Protein AF-A0A8S4S088-F1 (afdb_monomer)

Secondary structure (DSSP, 8-state):
------PPPPSSPPPPHHHHHHHHHHHHTTSS-HHHHHHHTT--HHHHHHHHHHHHHHTTTTSPP-----TTGGG----TTTGGG-

InterPro domains:
  IPR007889 DNA binding HTH domain, Psq-type [PF05225] (16-54)
  IPR009057 Homedomain-like superfamily [SSF46689] (11-59)

Radius of gyration: 22.24 Å; Cα contacts (8 Å, |Δi|>4): 36; chains: 1; bounding box: 48×58×44 Å

Mean predicted aligned error: 13.3 Å

Structure (mmCIF, N/CA/C/O backbone):
data_AF-A0A8S4S088-F1
#
_entry.id   AF-A0A8S4S088-F1
#
loop_
_atom_site.group_PDB
_atom_site.id
_atom_site.type_symbol
_atom_site.label_atom_id
_atom_site.label_alt_id
_atom_site.label_comp_id
_atom_site.label_asym_id
_atom_site.label_entity_id
_atom_site.label_seq_id
_atom_site.pdbx_PDB_ins_code
_atom_site.Cartn_x
_atom_site.Cartn_y
_atom_site.Cartn_z
_atom_site.occupancy
_atom_site.B_iso_or_equiv
_atom_site.auth_seq_id
_atom_site.auth_comp_id
_atom_site.auth_asym_id
_atom_site.auth_atom_id
_atom_site.pdbx_PDB_model_num
ATOM 1 N N . MET A 1 1 ? -1.392 44.734 3.738 1.00 75.12 1 MET A N 1
ATOM 2 C CA . MET A 1 1 ? -1.666 43.715 4.780 1.00 75.12 1 MET A CA 1
ATOM 3 C C . MET A 1 1 ? -1.263 42.342 4.240 1.00 75.12 1 MET A C 1
ATOM 5 O O . MET A 1 1 ? -1.853 41.895 3.265 1.00 75.12 1 MET A O 1
ATOM 9 N N . VAL A 1 2 ? -0.215 41.709 4.782 1.00 76.81 2 VAL A N 1
ATOM 10 C CA . VAL A 1 2 ? 0.314 40.426 4.267 1.00 76.81 2 VAL A CA 1
ATOM 11 C C . VAL A 1 2 ? -0.555 39.269 4.769 1.00 76.81 2 VAL A C 1
ATOM 13 O O . VAL A 1 2 ? -0.733 39.102 5.976 1.00 76.81 2 VAL A O 1
ATOM 16 N N . ARG A 1 3 ? -1.115 38.462 3.859 1.00 80.88 3 ARG A N 1
ATOM 17 C CA . ARG A 1 3 ? -1.899 37.271 4.225 1.00 80.88 3 ARG A CA 1
ATOM 18 C C . ARG A 1 3 ? -0.966 36.196 4.797 1.00 80.88 3 ARG A C 1
ATOM 20 O O . ARG A 1 3 ? -0.139 35.651 4.072 1.00 80.88 3 ARG A O 1
ATOM 27 N N . LYS A 1 4 ? -1.116 35.854 6.082 1.00 82.12 4 LYS A N 1
ATOM 28 C CA . LYS A 1 4 ? -0.444 34.689 6.687 1.00 82.12 4 LYS A CA 1
ATOM 29 C C . LYS A 1 4 ? -1.091 33.401 6.174 1.00 82.12 4 LYS A C 1
ATOM 31 O O . LYS A 1 4 ? -2.232 33.096 6.518 1.00 82.12 4 LYS A O 1
ATOM 36 N N . TYR A 1 5 ? -0.361 32.638 5.366 1.00 84.31 5 TYR A N 1
ATOM 37 C CA . TYR A 1 5 ? -0.803 31.321 4.915 1.00 84.31 5 TYR A CA 1
ATOM 38 C C . TYR A 1 5 ? -0.656 30.286 6.038 1.00 84.31 5 TYR A C 1
ATOM 40 O O . TYR A 1 5 ? 0.441 30.073 6.554 1.00 84.31 5 TYR A O 1
ATOM 48 N N . LYS A 1 6 ? -1.754 29.612 6.402 1.00 79.75 6 LYS A N 1
ATOM 49 C CA . LYS A 1 6 ? -1.714 28.422 7.261 1.00 79.75 6 LYS A CA 1
ATOM 50 C C . LYS A 1 6 ? -1.590 27.187 6.374 1.00 79.75 6 LYS A C 1
ATOM 52 O O . LYS A 1 6 ? -2.535 26.841 5.665 1.00 79.75 6 LYS A O 1
ATOM 57 N N . LYS A 1 7 ? -0.436 26.517 6.426 1.00 74.50 7 LYS A N 1
ATOM 58 C CA . LYS A 1 7 ? -0.252 25.212 5.783 1.00 74.50 7 LYS A CA 1
ATOM 59 C C . LYS A 1 7 ? -1.266 24.240 6.390 1.00 74.50 7 LYS A C 1
ATOM 61 O O . LYS A 1 7 ? -1.238 23.993 7.592 1.00 74.50 7 LYS A O 1
ATOM 66 N N . LYS A 1 8 ? -2.183 23.719 5.573 1.00 72.25 8 LYS A N 1
ATOM 67 C CA . LYS A 1 8 ? -3.013 22.581 5.982 1.00 72.25 8 LYS A CA 1
ATOM 68 C C . LYS A 1 8 ? -2.094 21.360 6.084 1.00 72.25 8 LYS A C 1
ATOM 70 O O . LYS A 1 8 ? -1.190 21.234 5.259 1.00 72.25 8 LYS A O 1
ATOM 75 N N . GLY A 1 9 ? -2.290 20.531 7.112 1.00 64.88 9 GLY A N 1
ATOM 76 C CA . GLY A 1 9 ? -1.455 19.354 7.375 1.00 64.88 9 GLY A CA 1
ATOM 77 C C . GLY A 1 9 ? -1.228 18.520 6.112 1.00 64.88 9 GLY A C 1
ATOM 78 O O . GLY A 1 9 ? -2.094 18.461 5.233 1.00 64.88 9 GLY A O 1
ATOM 79 N N . THR A 1 10 ? -0.045 17.923 5.992 1.00 64.62 10 THR A N 1
ATOM 80 C CA . THR A 1 10 ? 0.326 17.133 4.817 1.00 64.62 10 THR A CA 1
ATOM 81 C C . THR A 1 10 ? -0.691 16.013 4.592 1.00 64.62 10 THR A C 1
ATOM 83 O O . THR A 1 10 ? -1.076 15.294 5.513 1.00 64.62 10 THR A O 1
ATOM 86 N N . ARG A 1 11 ? -1.157 15.852 3.342 1.00 59.78 11 ARG A N 1
ATOM 87 C CA . ARG A 1 11 ? -2.051 14.737 2.954 1.00 59.78 11 ARG A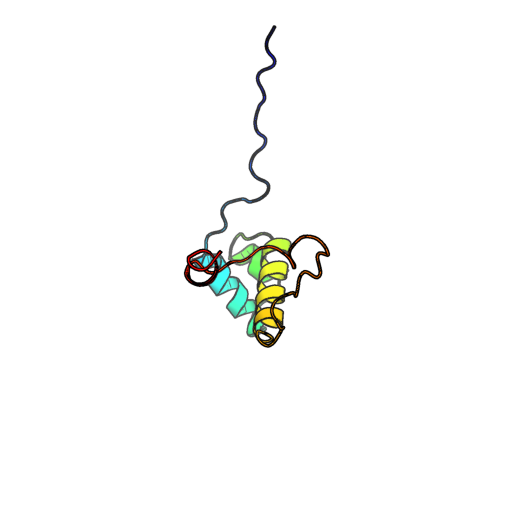 CA 1
ATOM 88 C C . ARG A 1 11 ? -1.446 13.378 3.323 1.00 59.78 11 ARG A C 1
ATOM 90 O O . ARG A 1 11 ? -2.175 12.443 3.662 1.00 59.78 11 ARG A O 1
ATOM 97 N N . THR A 1 12 ? -0.123 13.303 3.260 1.00 59.19 12 THR A N 1
ATOM 98 C CA . THR A 1 12 ? 0.734 12.278 3.842 1.00 59.19 12 THR A CA 1
ATOM 99 C C . THR A 1 12 ? 0.886 12.554 5.334 1.00 59.19 12 THR A C 1
ATOM 101 O O . THR A 1 12 ? 1.740 13.333 5.750 1.00 59.19 12 THR A O 1
ATOM 104 N N . GLN A 1 13 ? 0.030 11.931 6.144 1.00 65.94 13 GLN A N 1
ATOM 105 C CA . GLN A 1 13 ? 0.434 11.626 7.514 1.00 65.94 13 GLN A CA 1
ATOM 106 C C . GLN A 1 13 ? 1.651 10.706 7.424 1.00 65.94 13 GLN A C 1
ATOM 108 O O . GLN A 1 13 ? 1.676 9.831 6.552 1.00 65.94 13 GLN A O 1
ATOM 113 N N . GLU A 1 14 ? 2.645 10.938 8.274 1.00 70.31 14 GLU A N 1
ATOM 114 C CA . GLU A 1 14 ? 3.731 9.985 8.476 1.00 70.31 14 GLU A CA 1
ATOM 115 C C . GLU A 1 14 ? 3.100 8.651 8.863 1.00 70.31 14 GLU A C 1
ATOM 117 O O . GLU A 1 14 ? 2.306 8.563 9.801 1.00 70.31 14 GLU A O 1
ATOM 122 N N . VAL A 1 15 ? 3.346 7.645 8.032 1.00 74.69 15 VAL A N 1
ATOM 123 C CA . VAL A 1 15 ? 2.907 6.282 8.296 1.00 74.69 15 VAL A CA 1
ATOM 124 C C . VAL A 1 15 ? 4.095 5.595 8.927 1.00 74.69 15 VAL A C 1
ATOM 126 O O . VAL A 1 15 ? 5.166 5.586 8.324 1.00 74.69 15 VAL A O 1
ATOM 129 N N . ASP A 1 16 ? 3.887 5.028 10.107 1.00 87.69 16 ASP A N 1
ATOM 130 C CA . ASP A 1 16 ? 4.881 4.178 10.743 1.00 87.69 16 ASP A CA 1
ATOM 131 C C . ASP A 1 16 ? 5.224 2.998 9.821 1.00 87.69 16 ASP A C 1
ATOM 133 O O . ASP A 1 16 ? 4.344 2.247 9.382 1.00 87.69 16 ASP A O 1
ATOM 137 N N . GLU A 1 17 ? 6.501 2.878 9.467 1.00 87.75 17 GLU A N 1
ATOM 138 C CA . GLU A 1 17 ? 6.958 1.923 8.458 1.00 87.75 17 GLU A CA 1
ATOM 139 C C . GLU A 1 17 ? 6.819 0.479 8.942 1.00 87.75 17 GLU A C 1
ATOM 141 O O . GLU A 1 17 ? 6.440 -0.395 8.160 1.00 87.75 17 GLU A O 1
ATOM 146 N N . GLU A 1 18 ? 7.049 0.238 10.233 1.00 91.25 18 GLU A N 1
ATOM 147 C CA . GLU A 1 18 ? 6.935 -1.087 10.845 1.00 91.25 18 GLU A CA 1
ATOM 148 C C . GLU A 1 18 ? 5.479 -1.557 10.873 1.00 91.25 18 GLU A C 1
ATOM 150 O O . GLU A 1 18 ? 5.157 -2.640 10.373 1.00 91.25 18 GLU A O 1
ATOM 155 N N . SER A 1 19 ? 4.563 -0.696 11.327 1.00 91.25 19 SER A N 1
ATOM 156 C CA . SER A 1 19 ? 3.122 -0.951 11.230 1.00 91.25 19 SER A CA 1
ATOM 157 C C . SER A 1 19 ? 2.682 -1.201 9.786 1.00 91.25 19 SER A C 1
ATOM 159 O O . SER A 1 19 ? 1.812 -2.039 9.533 1.00 91.25 19 SER A O 1
ATOM 161 N N . MET A 1 20 ? 3.287 -0.502 8.818 1.00 91.44 20 MET A N 1
ATOM 162 C CA . MET A 1 20 ? 2.947 -0.668 7.409 1.00 91.44 20 MET A CA 1
ATOM 163 C C . MET A 1 20 ? 3.367 -2.032 6.861 1.00 91.44 20 MET A C 1
ATOM 165 O O . MET A 1 20 ? 2.565 -2.655 6.164 1.00 91.44 20 MET A O 1
ATOM 169 N N . LYS A 1 21 ? 4.577 -2.503 7.189 1.00 92.50 21 LYS A N 1
ATOM 170 C CA . LYS A 1 21 ? 5.077 -3.829 6.787 1.00 92.50 21 LYS A CA 1
ATOM 171 C C . LYS A 1 21 ? 4.209 -4.950 7.358 1.00 92.50 21 LYS A C 1
ATOM 173 O O . LYS A 1 21 ? 3.732 -5.804 6.615 1.00 92.50 21 LYS A O 1
ATOM 178 N N . LEU A 1 22 ? 3.915 -4.893 8.658 1.00 94.19 22 LEU A N 1
ATOM 179 C CA . LEU A 1 22 ? 3.069 -5.893 9.316 1.00 94.19 22 LEU A CA 1
ATOM 180 C C . LEU A 1 22 ? 1.662 -5.938 8.704 1.00 94.19 22 LEU A C 1
ATOM 182 O O . LEU A 1 22 ? 1.118 -7.014 8.456 1.00 94.19 22 LEU A O 1
ATOM 186 N N . ALA A 1 23 ? 1.082 -4.772 8.407 1.00 94.06 23 ALA A N 1
ATOM 187 C CA . ALA A 1 23 ? -0.220 -4.691 7.757 1.00 94.06 23 ALA A CA 1
ATOM 188 C C . ALA A 1 23 ? -0.201 -5.249 6.326 1.00 94.06 23 ALA A C 1
ATOM 190 O O . ALA A 1 23 ? -1.175 -5.880 5.914 1.00 94.06 23 ALA A O 1
ATOM 191 N N . THR A 1 24 ? 0.869 -5.018 5.555 1.00 93.50 24 THR A N 1
ATOM 192 C CA . THR A 1 24 ? 0.993 -5.603 4.214 1.00 93.50 24 THR A CA 1
ATOM 193 C C . THR A 1 24 ? 1.115 -7.118 4.271 1.00 93.50 24 THR A C 1
ATOM 195 O O . THR A 1 24 ? 0.431 -7.788 3.501 1.00 93.50 24 THR A O 1
ATOM 198 N N . ASP A 1 25 ? 1.894 -7.656 5.207 1.00 93.62 25 ASP A N 1
ATOM 199 C CA . ASP A 1 25 ? 2.100 -9.100 5.342 1.00 93.62 25 ASP A CA 1
ATOM 200 C C . ASP A 1 25 ? 0.809 -9.820 5.741 1.00 93.62 25 ASP A C 1
ATOM 202 O O . ASP A 1 25 ? 0.426 -10.797 5.098 1.00 9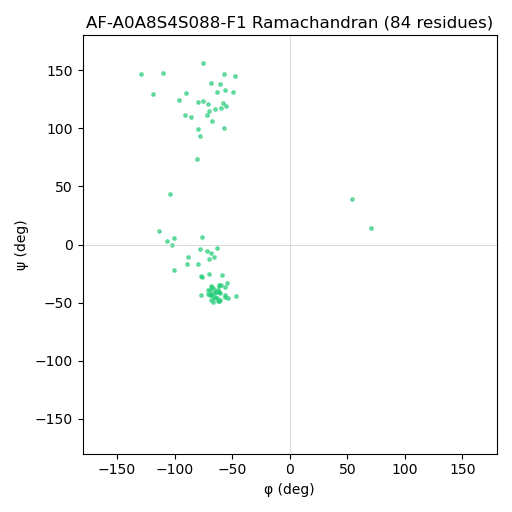3.62 25 ASP A O 1
ATOM 206 N N . ASP A 1 26 ? 0.076 -9.297 6.730 1.00 94.62 26 ASP A N 1
ATOM 207 C CA . ASP A 1 26 ? -1.214 -9.856 7.159 1.00 94.62 26 ASP A CA 1
ATOM 208 C C . ASP A 1 26 ? -2.249 -9.877 6.013 1.00 94.62 26 ASP A C 1
ATOM 210 O O . ASP A 1 26 ? -3.074 -10.793 5.929 1.00 94.62 26 ASP A O 1
ATOM 214 N N . VAL A 1 27 ? -2.216 -8.877 5.123 1.00 94.19 27 VAL A N 1
ATOM 215 C CA . VAL A 1 27 ? -3.107 -8.801 3.952 1.00 94.19 27 VAL A CA 1
ATOM 216 C C . VAL A 1 27 ? -2.663 -9.749 2.841 1.00 94.19 27 VAL A C 1
ATOM 218 O O . VAL A 1 27 ? -3.505 -10.437 2.265 1.00 94.19 27 VAL A O 1
ATOM 221 N N . ILE A 1 28 ? -1.363 -9.815 2.543 1.00 91.50 28 ILE A N 1
ATOM 222 C CA . ILE A 1 28 ? -0.807 -10.707 1.513 1.00 91.50 28 ILE A CA 1
ATOM 223 C C . ILE A 1 28 ? -1.032 -12.173 1.894 1.00 91.50 28 ILE A C 1
ATOM 225 O O . ILE A 1 28 ? -1.421 -12.974 1.049 1.00 91.50 28 ILE A O 1
ATOM 229 N N . GLN A 1 29 ? -0.860 -12.512 3.173 1.00 92.69 29 GLN A N 1
ATOM 230 C CA . GLN A 1 29 ? -1.124 -13.850 3.708 1.00 92.69 29 GLN A CA 1
ATOM 231 C C . GLN A 1 29 ? -2.624 -14.182 3.797 1.00 92.69 29 GLN A C 1
ATOM 233 O O . GLN A 1 29 ? -2.981 -15.297 4.171 1.00 92.69 29 GLN A O 1
ATOM 238 N N . GLY A 1 30 ? -3.516 -13.230 3.4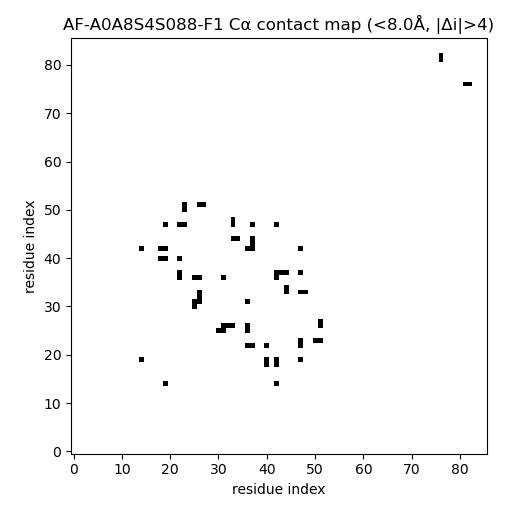98 1.00 91.06 30 GLY A N 1
ATOM 239 C CA . GLY A 1 30 ? -4.965 -13.425 3.558 1.00 91.06 30 GLY A CA 1
ATOM 240 C C . GLY A 1 30 ? -5.530 -13.547 4.978 1.00 91.06 30 GLY A C 1
ATOM 241 O O . GLY A 1 30 ? -6.683 -13.945 5.137 1.00 91.06 30 GLY A O 1
ATOM 242 N N . ARG A 1 31 ? -4.757 -13.195 6.016 1.00 93.06 31 ARG A N 1
ATOM 243 C CA . ARG A 1 31 ? -5.197 -13.251 7.423 1.00 93.06 31 ARG A CA 1
ATOM 244 C C . ARG A 1 31 ? -6.228 -12.173 7.736 1.00 93.06 31 ARG A C 1
ATOM 246 O O . ARG A 1 31 ? -7.180 -12.412 8.479 1.00 93.06 31 ARG A O 1
ATOM 253 N N . LEU A 1 32 ? -6.037 -10.974 7.184 1.00 92.81 32 LEU A N 1
ATOM 254 C CA . LEU A 1 32 ? -6.909 -9.820 7.397 1.00 92.81 32 LEU A CA 1
ATOM 255 C C . LEU A 1 32 ? -7.328 -9.187 6.068 1.00 92.81 32 LEU A C 1
ATOM 257 O O . LEU A 1 32 ? -6.559 -9.119 5.115 1.00 92.81 32 LEU A O 1
ATOM 261 N N . SER A 1 33 ? -8.552 -8.653 6.023 1.00 93.81 33 SER A N 1
ATOM 262 C CA . SER A 1 33 ? -8.980 -7.794 4.915 1.00 93.81 33 SER A CA 1
ATOM 263 C C . SER A 1 33 ? -8.358 -6.401 5.037 1.00 93.81 33 SER A C 1
ATOM 265 O O . SER A 1 33 ? -8.068 -5.946 6.145 1.00 93.81 33 SER A O 1
ATOM 267 N N . TYR A 1 34 ? -8.238 -5.678 3.917 1.00 93.38 34 TYR A N 1
ATOM 268 C CA . TYR A 1 34 ? -7.684 -4.315 3.871 1.00 93.38 34 TYR A CA 1
ATOM 269 C C . TYR A 1 34 ? -8.254 -3.392 4.952 1.00 93.38 34 TYR A C 1
ATOM 271 O O . TYR A 1 34 ? -7.515 -2.684 5.630 1.00 93.38 34 TYR A O 1
ATOM 279 N N . ARG A 1 35 ? -9.575 -3.435 5.163 1.00 93.81 35 ARG A N 1
ATOM 280 C CA . ARG A 1 35 ? -10.255 -2.601 6.161 1.00 93.81 35 ARG A CA 1
ATOM 281 C C . ARG A 1 35 ? -9.909 -3.007 7.597 1.00 93.81 35 ARG A C 1
ATOM 283 O O . ARG A 1 35 ? -9.726 -2.132 8.435 1.00 93.81 35 ARG A O 1
ATOM 290 N N . LYS A 1 36 ? -9.799 -4.311 7.879 1.00 94.94 36 LYS A N 1
ATOM 291 C CA . LYS A 1 36 ? -9.440 -4.821 9.214 1.00 94.94 36 LYS A CA 1
ATOM 292 C C . LYS A 1 36 ? -7.973 -4.546 9.547 1.00 94.94 36 LYS A C 1
ATOM 294 O O . LYS A 1 36 ? -7.686 -4.094 10.649 1.00 94.94 36 LYS A O 1
ATOM 299 N N . ALA A 1 37 ? -7.068 -4.756 8.593 1.00 94.56 37 ALA A N 1
ATOM 300 C CA . ALA A 1 37 ? -5.650 -4.446 8.754 1.00 94.56 37 ALA A CA 1
ATOM 301 C C . ALA A 1 37 ? -5.427 -2.939 8.965 1.00 94.56 37 ALA A C 1
ATOM 303 O O . ALA A 1 37 ? -4.760 -2.537 9.911 1.00 94.56 37 ALA A O 1
ATOM 304 N N . ALA A 1 38 ? -6.068 -2.094 8.156 1.00 92.69 38 ALA A N 1
ATOM 305 C CA . ALA A 1 38 ? -5.997 -0.641 8.299 1.00 92.69 38 ALA A CA 1
ATOM 306 C C . ALA A 1 38 ? -6.416 -0.150 9.696 1.00 92.69 38 ALA A C 1
ATOM 308 O O . ALA A 1 38 ? -5.730 0.680 10.285 1.00 92.69 38 ALA A O 1
ATOM 309 N N . LEU A 1 39 ? -7.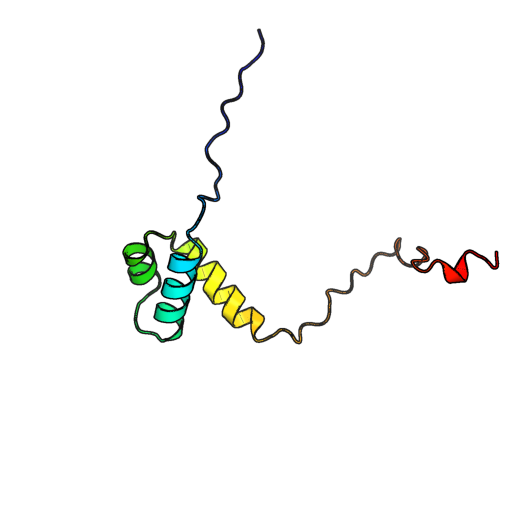506 -0.695 10.249 1.00 93.25 39 LEU A N 1
ATOM 310 C CA . LEU A 1 39 ? -7.955 -0.360 11.603 1.00 93.25 39 LEU A CA 1
ATOM 311 C C . LEU A 1 39 ? -6.991 -0.869 12.682 1.00 93.25 39 LEU A C 1
ATOM 313 O O . LEU A 1 39 ? -6.691 -0.135 13.614 1.00 93.25 39 LEU A O 1
ATOM 317 N N . LYS A 1 40 ? -6.484 -2.100 12.546 1.00 93.94 40 LYS A N 1
ATOM 318 C CA . LYS A 1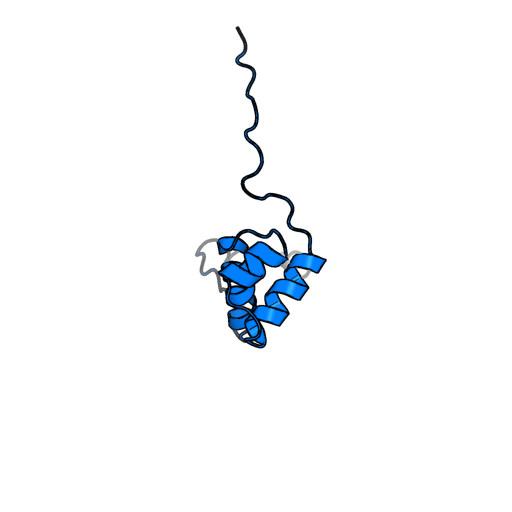 40 ? -5.568 -2.720 13.519 1.00 93.94 40 LYS A CA 1
ATOM 319 C C . LYS A 1 40 ? -4.256 -1.944 13.658 1.00 93.94 40 LYS A C 1
ATOM 321 O O . LYS A 1 40 ? -3.764 -1.776 14.766 1.00 93.94 40 LYS A O 1
ATOM 326 N N . TYR A 1 41 ? -3.714 -1.472 12.539 1.00 91.81 41 TYR A N 1
ATOM 327 C CA . TYR A 1 41 ? -2.420 -0.789 12.483 1.00 91.81 41 TYR A CA 1
ATOM 328 C C . TYR A 1 41 ? -2.542 0.744 12.418 1.00 91.81 41 TYR A C 1
ATOM 330 O O . TYR A 1 41 ? -1.539 1.431 12.264 1.00 91.81 41 TYR A O 1
ATOM 338 N N . ASN A 1 42 ? -3.757 1.297 12.534 1.00 90.50 42 ASN A N 1
ATOM 339 C CA . ASN A 1 42 ? -4.041 2.737 12.433 1.00 90.50 42 ASN A CA 1
ATOM 340 C C . ASN A 1 42 ? -3.518 3.395 11.140 1.00 90.50 42 ASN A C 1
ATOM 342 O O . ASN A 1 42 ? -3.048 4.533 11.136 1.00 90.50 42 ASN A O 1
ATOM 346 N N . ILE A 1 43 ? -3.635 2.692 10.013 1.00 90.31 43 ILE A N 1
ATOM 347 C CA . ILE A 1 43 ? -3.182 3.163 8.699 1.00 90.31 43 ILE A CA 1
ATOM 348 C C . ILE A 1 43 ? -4.393 3.450 7.817 1.00 90.31 43 ILE A C 1
ATOM 350 O O . ILE A 1 43 ? -5.419 2.779 7.889 1.00 90.31 43 ILE A O 1
ATOM 354 N N . LYS A 1 44 ? -4.287 4.432 6.919 1.00 90.50 44 LYS A N 1
ATOM 355 C CA . LYS A 1 44 ? -5.315 4.656 5.892 1.00 90.50 44 LYS A CA 1
ATOM 356 C C . LYS A 1 44 ? -5.404 3.452 4.951 1.00 90.50 44 LYS A C 1
ATOM 358 O O . LYS A 1 44 ? -4.399 3.038 4.372 1.00 90.50 44 LYS A O 1
ATOM 363 N N . THR A 1 45 ? -6.624 2.968 4.723 1.00 92.00 45 THR A N 1
ATOM 364 C CA . THR A 1 45 ? -6.919 1.858 3.799 1.00 92.00 45 THR A CA 1
ATOM 365 C C . THR A 1 45 ? -6.348 2.100 2.405 1.00 92.00 45 THR A C 1
ATOM 367 O O . THR A 1 45 ? -5.666 1.236 1.866 1.00 92.00 45 THR A O 1
ATOM 370 N N . SER A 1 46 ? -6.533 3.304 1.859 1.00 91.12 46 SER A N 1
ATOM 371 C CA . SER A 1 46 ? -6.032 3.676 0.530 1.00 91.12 46 SER A CA 1
ATOM 372 C C . SER A 1 46 ? -4.505 3.607 0.420 1.00 91.12 46 SER A C 1
ATOM 374 O O . SER A 1 46 ? -3.964 3.232 -0.625 1.00 91.12 46 SER A O 1
ATOM 376 N N . THR A 1 47 ? -3.792 3.942 1.499 1.00 90.19 47 THR A N 1
ATOM 377 C CA . THR A 1 47 ? -2.330 3.842 1.556 1.00 90.19 47 THR A CA 1
ATOM 378 C C . THR A 1 47 ? -1.883 2.383 1.569 1.00 90.19 47 THR A C 1
ATOM 380 O O . THR A 1 47 ? -0.959 2.035 0.832 1.00 90.19 47 THR A O 1
ATOM 383 N N . LEU A 1 48 ? -2.558 1.537 2.355 1.00 91.69 48 LEU A N 1
ATOM 384 C CA . LEU A 1 48 ? -2.306 0.097 2.426 1.00 91.69 48 LEU A CA 1
ATOM 385 C C . LEU A 1 48 ? -2.569 -0.582 1.074 1.00 91.69 48 LEU A C 1
ATOM 387 O O . LEU A 1 48 ? -1.696 -1.276 0.568 1.00 91.69 48 LEU A O 1
ATOM 391 N N . GLU A 1 49 ? -3.709 -0.309 0.437 1.00 92.81 49 GLU A N 1
ATOM 392 C CA . GLU A 1 49 ? -4.040 -0.815 -0.904 1.00 92.81 49 GLU A CA 1
ATOM 393 C C . GLU A 1 49 ? -2.979 -0.422 -1.938 1.00 92.81 49 GLU A C 1
ATOM 395 O O . GLU A 1 49 ? -2.505 -1.258 -2.706 1.00 92.81 49 GLU A O 1
ATOM 400 N N . SER A 1 50 ? -2.546 0.843 -1.918 1.00 90.56 50 SER A N 1
ATOM 401 C CA . SER A 1 50 ? -1.489 1.328 -2.810 1.00 90.56 50 SER A CA 1
ATOM 402 C C . SER A 1 50 ? -0.156 0.611 -2.575 1.00 90.56 50 SER A C 1
ATOM 404 O O . SER A 1 50 ? 0.557 0.328 -3.537 1.00 90.56 50 SER A O 1
ATOM 406 N N . ARG A 1 51 ? 0.198 0.320 -1.314 1.00 89.00 51 ARG A N 1
ATOM 407 C CA . ARG A 1 51 ? 1.410 -0.439 -0.960 1.00 89.00 51 ARG A CA 1
ATOM 408 C C . ARG A 1 51 ? 1.322 -1.884 -1.440 1.00 89.00 51 ARG A C 1
ATOM 410 O O . ARG A 1 51 ? 2.234 -2.334 -2.121 1.00 89.00 51 ARG A O 1
ATOM 417 N N . VAL A 1 52 ? 0.223 -2.576 -1.147 1.00 91.44 52 VAL A N 1
ATOM 418 C CA . VAL A 1 52 ? 0.018 -3.976 -1.555 1.00 91.44 52 VAL A CA 1
ATOM 419 C C . VAL A 1 52 ? 0.020 -4.099 -3.078 1.00 91.44 52 VAL A C 1
ATOM 421 O O . VAL A 1 52 ? 0.655 -4.997 -3.625 1.00 91.44 52 VAL A O 1
ATOM 424 N N . LYS A 1 53 ? -0.6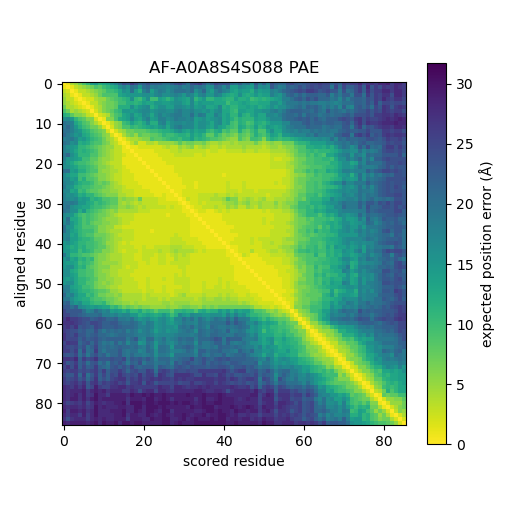10 -3.152 -3.785 1.00 89.88 53 LYS A N 1
ATOM 425 C CA . LYS A 1 53 ? -0.559 -3.098 -5.249 1.00 89.88 53 LYS A CA 1
ATOM 426 C C . LYS A 1 53 ? 0.872 -2.939 -5.758 1.00 89.88 53 LYS A C 1
ATOM 428 O O . LYS A 1 53 ? 1.281 -3.697 -6.625 1.00 89.88 53 LYS A O 1
ATOM 433 N N . LYS A 1 54 ? 1.651 -2.008 -5.195 1.00 86.19 54 LYS A N 1
ATOM 434 C CA . LYS A 1 54 ? 3.071 -1.839 -5.547 1.00 86.19 54 LYS A CA 1
ATOM 435 C C . LYS A 1 54 ? 3.909 -3.071 -5.232 1.00 86.19 54 LYS A C 1
ATOM 437 O O . LYS A 1 54 ? 4.819 -3.359 -5.989 1.00 86.19 54 LYS A O 1
ATOM 442 N N . PHE A 1 55 ? 3.614 -3.783 -4.149 1.00 85.62 55 PHE A N 1
ATOM 443 C CA . PHE A 1 55 ? 4.299 -5.027 -3.811 1.00 85.62 55 PHE A CA 1
ATOM 444 C C . PHE A 1 55 ? 4.016 -6.111 -4.861 1.00 85.62 55 PHE A C 1
ATOM 446 O O . PHE A 1 55 ? 4.936 -6.743 -5.368 1.00 85.62 55 PHE A O 1
ATOM 453 N N . LYS A 1 56 ? 2.750 -6.250 -5.271 1.00 82.12 56 LYS A N 1
ATOM 454 C CA . LYS A 1 56 ? 2.328 -7.179 -6.329 1.00 82.12 56 LYS A CA 1
ATOM 455 C C . LYS A 1 56 ? 2.848 -6.791 -7.719 1.00 82.12 56 LYS A C 1
ATOM 457 O O . LYS A 1 56 ? 3.184 -7.659 -8.512 1.00 82.12 56 LYS A O 1
ATOM 462 N N . ASP A 1 57 ? 2.912 -5.497 -8.018 1.00 78.25 57 ASP A N 1
ATOM 463 C CA . ASP A 1 57 ? 3.468 -4.981 -9.274 1.00 78.25 57 ASP A CA 1
ATOM 464 C C . ASP A 1 57 ? 5.010 -5.019 -9.267 1.00 78.25 57 ASP A C 1
ATOM 466 O O . ASP A 1 57 ? 5.632 -5.128 -10.318 1.00 78.25 57 ASP A O 1
ATOM 470 N N . GLY A 1 58 ? 5.630 -4.931 -8.088 1.00 64.19 58 GLY A N 1
ATOM 471 C CA . GLY A 1 58 ? 7.075 -4.924 -7.866 1.00 64.19 58 GLY A CA 1
ATOM 472 C C . GLY A 1 58 ? 7.723 -6.305 -7.913 1.00 64.19 58 GLY A C 1
ATOM 473 O O . GLY A 1 58 ? 8.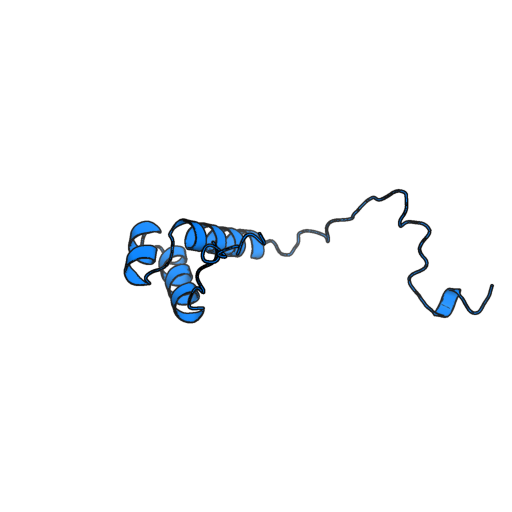916 -6.383 -8.159 1.00 64.19 58 GLY A O 1
ATOM 474 N N . SER A 1 59 ? 6.965 -7.400 -7.801 1.00 57.16 59 SER A N 1
ATOM 475 C CA . SER A 1 59 ? 7.465 -8.718 -8.228 1.00 57.16 59 SER A CA 1
ATOM 476 C C . SER A 1 59 ? 7.644 -8.813 -9.753 1.00 57.16 59 SER A C 1
ATOM 478 O O . SER A 1 59 ? 8.146 -9.809 -10.252 1.00 57.16 59 SER A O 1
ATOM 480 N N . ASN A 1 60 ? 7.205 -7.791 -10.494 1.00 52.34 60 ASN A N 1
ATOM 481 C CA . ASN A 1 60 ? 7.348 -7.622 -11.937 1.00 52.34 60 ASN A CA 1
ATOM 482 C C . ASN A 1 60 ? 8.448 -6.576 -12.234 1.00 52.34 60 ASN A C 1
ATOM 484 O O . ASN A 1 60 ? 8.281 -5.674 -13.060 1.00 52.34 60 ASN A O 1
ATOM 488 N N . THR A 1 61 ? 9.573 -6.649 -11.513 1.00 56.59 61 THR A N 1
ATOM 489 C CA . THR A 1 61 ? 10.772 -5.813 -11.731 1.00 56.59 61 THR A CA 1
ATOM 490 C C . THR A 1 61 ? 11.431 -6.018 -13.094 1.00 56.59 61 THR A C 1
ATOM 492 O O . THR A 1 61 ? 12.331 -5.261 -13.435 1.00 56.59 61 THR A O 1
ATOM 495 N N . ASP A 1 62 ? 10.931 -6.941 -13.915 1.00 57.47 62 ASP A N 1
ATOM 496 C CA . ASP A 1 62 ? 11.324 -7.095 -15.321 1.00 57.47 62 ASP A CA 1
ATOM 497 C C . ASP A 1 62 ? 10.704 -6.032 -16.240 1.00 57.47 62 ASP A C 1
ATOM 499 O O . ASP A 1 62 ? 10.829 -6.104 -17.464 1.00 57.47 62 ASP A O 1
ATOM 503 N N . ARG A 1 63 ? 10.009 -5.023 -15.694 1.00 56.50 63 ARG A N 1
ATOM 504 C CA . ARG A 1 63 ? 9.590 -3.884 -16.512 1.00 56.50 63 ARG A CA 1
ATOM 505 C C . ARG A 1 63 ? 10.838 -3.145 -16.993 1.00 56.50 63 ARG A C 1
ATOM 507 O O . ARG A 1 63 ? 11.546 -2.584 -16.154 1.00 56.50 63 ARG A O 1
ATOM 514 N N . PRO A 1 64 ? 11.087 -3.085 -18.316 1.00 63.97 64 PRO A N 1
ATOM 515 C CA . PRO A 1 64 ? 12.226 -2.351 -18.831 1.00 63.97 64 PRO A CA 1
ATOM 516 C C . PRO A 1 64 ? 12.142 -0.897 -18.350 1.00 63.97 64 PRO A C 1
ATOM 518 O O . PRO A 1 64 ? 11.029 -0.367 -18.188 1.00 63.97 64 PRO A O 1
ATOM 521 N N . PRO A 1 65 ? 13.293 -0.246 -18.096 1.00 66.94 65 PRO A N 1
ATOM 522 C CA . PRO A 1 65 ? 13.318 1.161 -17.727 1.00 66.94 65 PRO A CA 1
ATOM 523 C C . PRO A 1 65 ? 12.456 1.929 -18.725 1.00 66.94 65 PRO A C 1
ATOM 525 O O . PRO A 1 65 ? 12.555 1.702 -19.931 1.00 66.94 65 PRO A O 1
ATOM 528 N N . ARG A 1 66 ? 11.554 2.784 -18.222 1.00 66.75 66 ARG A N 1
ATOM 529 C CA . ARG A 1 66 ? 10.652 3.574 -19.070 1.00 66.75 66 ARG A CA 1
ATOM 530 C C . ARG A 1 66 ? 11.520 4.394 -20.020 1.00 66.75 66 ARG A C 1
ATOM 532 O O . ARG A 1 66 ? 12.060 5.420 -19.619 1.00 66.75 66 ARG A O 1
ATOM 539 N N . THR A 1 67 ? 11.667 3.934 -21.257 1.00 66.94 67 THR A N 1
ATOM 540 C CA . THR A 1 67 ? 12.436 4.623 -22.284 1.00 66.94 67 THR A CA 1
ATOM 541 C C . THR A 1 67 ? 11.690 5.905 -22.616 1.00 66.94 67 THR A C 1
ATOM 543 O O . THR A 1 67 ? 10.608 5.903 -23.208 1.00 66.94 67 THR A O 1
ATOM 546 N N . PHE A 1 68 ? 12.232 7.026 -22.152 1.00 66.06 68 PHE A N 1
ATOM 547 C CA . PHE A 1 68 ? 11.684 8.339 -22.440 1.00 66.06 68 PHE A CA 1
ATOM 548 C C . PHE A 1 68 ? 12.143 8.745 -23.840 1.00 66.06 68 PHE A C 1
ATOM 550 O O . PHE A 1 68 ? 13.278 9.166 -24.037 1.00 66.06 68 PHE A O 1
ATOM 557 N N . HIS A 1 69 ? 11.268 8.576 -24.830 1.00 65.69 69 HIS A N 1
ATOM 558 C CA . HIS A 1 69 ? 11.558 8.927 -26.218 1.00 65.69 69 HIS A CA 1
ATOM 559 C C . HIS A 1 69 ? 11.356 10.437 -26.399 1.00 65.69 69 HIS A C 1
ATOM 561 O O . HIS A 1 69 ? 10.346 10.883 -26.943 1.00 65.69 69 HIS A O 1
ATOM 567 N N . SER A 1 70 ? 12.280 11.245 -25.881 1.00 74.50 70 SER A N 1
ATOM 568 C CA . SER A 1 70 ? 12.320 12.672 -26.199 1.00 74.50 70 SER A CA 1
ATOM 569 C C . SER A 1 70 ? 13.192 12.902 -27.422 1.00 74.50 70 SER A C 1
ATOM 571 O O . SER A 1 70 ? 14.336 12.462 -27.474 1.00 74.50 70 SER A O 1
ATOM 573 N N . LYS A 1 71 ? 12.668 13.661 -28.389 1.00 66.50 71 LYS A N 1
ATOM 574 C CA . LYS A 1 71 ? 13.423 14.107 -29.572 1.00 66.50 71 LYS A CA 1
ATOM 575 C C . LYS A 1 71 ? 14.562 15.080 -29.228 1.00 66.50 71 LYS A C 1
ATOM 577 O O . LYS A 1 71 ? 15.357 15.401 -30.098 1.00 66.50 71 LYS A O 1
ATOM 582 N N . PHE A 1 72 ? 14.610 15.577 -27.990 1.00 65.31 72 PHE A N 1
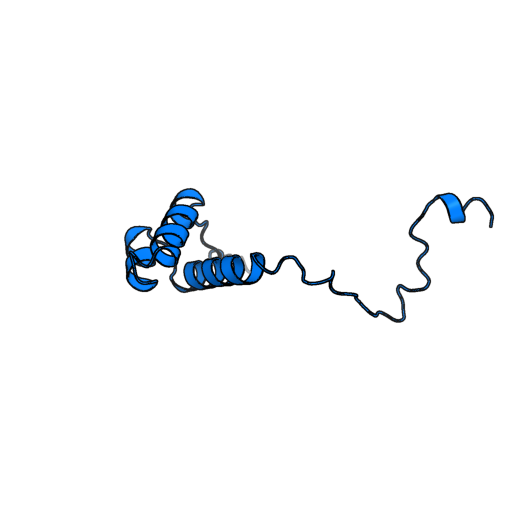ATOM 583 C CA . PHE A 1 72 ? 15.587 16.573 -27.543 1.00 65.31 72 PHE A CA 1
ATOM 584 C C . PHE A 1 72 ? 16.756 15.974 -26.756 1.00 65.31 72 PHE A C 1
ATOM 586 O O . PHE A 1 72 ? 17.811 16.592 -26.681 1.00 65.31 72 PHE A O 1
ATOM 593 N N . THR A 1 73 ? 16.600 14.784 -26.172 1.00 66.00 73 THR A N 1
ATOM 594 C CA . THR A 1 73 ? 17.647 14.163 -25.339 1.00 66.00 73 THR A CA 1
ATOM 595 C C . THR A 1 73 ? 18.625 13.312 -26.146 1.00 66.00 73 THR A C 1
ATOM 597 O O . THR A 1 73 ? 19.655 12.917 -25.621 1.00 66.00 73 THR A O 1
ATOM 600 N N . SER A 1 74 ? 18.336 13.034 -27.421 1.00 61.66 74 SER A N 1
ATOM 601 C CA . SER A 1 74 ? 19.188 12.218 -28.301 1.00 61.66 74 SER A CA 1
ATOM 602 C C . SER A 1 74 ? 20.506 12.886 -28.704 1.00 61.66 74 SER A C 1
ATOM 604 O O . SER A 1 74 ? 21.362 12.218 -29.266 1.00 61.66 74 SER A O 1
ATOM 606 N N . LEU A 1 75 ? 20.658 14.188 -28.451 1.00 64.94 75 LEU A N 1
ATOM 607 C CA . LEU A 1 75 ? 21.882 14.949 -28.730 1.00 64.94 75 LEU A CA 1
ATOM 608 C C . LEU A 1 75 ? 22.663 15.300 -27.456 1.00 64.94 75 LEU A C 1
ATOM 610 O O . LEU A 1 75 ? 23.652 16.021 -27.527 1.00 64.94 75 LEU A O 1
ATOM 614 N N . GLN A 1 76 ? 22.209 14.841 -26.287 1.00 69.56 76 GLN A N 1
ATOM 615 C CA . GLN A 1 76 ? 22.944 15.045 -25.043 1.00 69.56 76 GLN A CA 1
ATOM 616 C C . GLN A 1 76 ? 23.977 13.927 -24.898 1.00 69.56 76 GLN A C 1
ATOM 618 O O . GLN A 1 76 ? 23.622 12.769 -24.692 1.00 69.56 76 GLN A O 1
ATOM 623 N N . VAL A 1 77 ? 25.252 14.289 -25.034 1.00 61.47 77 VAL A N 1
ATOM 624 C CA . VAL A 1 77 ? 26.389 13.430 -24.693 1.00 61.47 77 VAL A CA 1
ATOM 625 C C . VAL A 1 77 ? 26.433 13.333 -23.168 1.00 61.47 77 VAL A C 1
ATOM 627 O O . VAL A 1 77 ? 26.479 14.350 -22.481 1.00 61.47 77 VAL A O 1
ATOM 630 N N . PHE A 1 78 ? 26.337 12.119 -22.624 1.00 62.44 78 PHE A N 1
ATOM 631 C CA . PHE A 1 78 ? 26.317 11.887 -21.172 1.00 62.44 78 PHE A CA 1
ATOM 632 C C . PHE A 1 78 ? 27.663 11.380 -20.619 1.00 62.44 78 PHE A C 1
ATOM 634 O O . PHE A 1 78 ? 27.770 11.160 -19.413 1.00 62.44 78 PHE A O 1
ATOM 641 N N . SER A 1 79 ? 28.689 11.199 -21.460 1.00 60.97 79 SER A N 1
ATOM 642 C CA . SER A 1 79 ? 30.010 10.681 -21.071 1.00 60.97 79 SER A CA 1
ATOM 643 C C . SER A 1 79 ? 31.139 11.680 -21.341 1.00 60.97 79 SER A C 1
ATOM 645 O O . SER A 1 79 ? 31.296 12.164 -22.455 1.00 60.97 79 SER A O 1
ATOM 647 N N . LEU A 1 80 ? 31.967 11.918 -20.315 1.00 56.69 80 LEU A N 1
ATOM 648 C CA . LEU A 1 80 ? 33.138 12.814 -20.331 1.00 56.69 80 LEU A CA 1
ATOM 649 C C . LEU A 1 80 ? 34.199 12.447 -21.385 1.00 56.69 80 LEU A C 1
ATOM 651 O O . LEU A 1 80 ? 34.942 13.313 -21.832 1.00 56.69 80 LEU A O 1
ATOM 655 N N . GLU A 1 81 ? 34.280 11.175 -21.777 1.00 57.75 81 GLU A N 1
ATOM 656 C CA . GLU A 1 81 ? 35.305 10.664 -22.701 1.00 57.75 81 GLU A CA 1
ATOM 657 C C . GLU A 1 81 ? 35.116 11.161 -24.146 1.00 57.75 81 GLU A C 1
ATOM 659 O O . GLU A 1 81 ? 36.083 11.264 -24.898 1.00 57.75 81 GLU A O 1
ATOM 664 N N . GLU A 1 82 ? 33.885 11.513 -24.533 1.00 57.56 82 GLU A N 1
ATOM 665 C CA . GLU A 1 82 ? 33.568 11.973 -25.892 1.00 57.56 82 GLU A CA 1
ATOM 666 C C . GLU A 1 82 ? 33.724 13.496 -26.063 1.00 57.56 82 GLU A C 1
ATOM 668 O O . GLU A 1 82 ? 33.855 13.969 -27.189 1.00 57.56 82 GLU A O 1
ATOM 673 N N . GLU A 1 83 ? 33.783 14.276 -24.973 1.00 57.19 83 GLU A N 1
ATOM 674 C CA . GLU A 1 83 ? 34.023 15.730 -25.037 1.00 57.19 83 GLU A CA 1
ATOM 675 C C . GLU A 1 83 ? 35.497 16.080 -25.295 1.00 57.19 83 GLU A C 1
ATOM 677 O O . GLU A 1 83 ? 35.792 17.123 -25.874 1.00 57.19 83 GLU A O 1
ATOM 682 N N . THR A 1 84 ? 36.447 15.223 -24.902 1.00 55.97 84 THR A N 1
ATOM 683 C CA . THR A 1 84 ? 37.886 15.544 -24.983 1.00 55.97 84 THR A CA 1
ATOM 684 C C . THR A 1 84 ? 38.492 15.429 -26.384 1.00 55.97 84 THR A C 1
ATOM 686 O O . THR A 1 84 ? 39.666 15.745 -26.565 1.00 55.97 84 THR A O 1
ATOM 689 N N . HIS A 1 85 ? 37.717 14.976 -27.371 1.00 55.44 85 HIS A N 1
ATOM 690 C CA . HIS A 1 85 ? 38.162 14.787 -28.755 1.00 55.44 85 HIS A CA 1
ATOM 691 C C . HIS A 1 85 ? 37.481 15.726 -29.771 1.00 55.44 85 HIS A C 1
ATOM 693 O O . HIS A 1 85 ? 37.632 15.504 -30.974 1.00 55.44 85 HIS A O 1
ATOM 699 N N . ALA A 1 86 ? 36.758 16.755 -29.309 1.00 52.25 86 ALA A N 1
ATOM 700 C CA . ALA A 1 86 ? 36.119 17.770 -30.155 1.00 52.25 86 ALA A CA 1
ATOM 701 C C . ALA A 1 86 ? 37.019 18.987 -30.430 1.00 52.25 86 ALA A C 1
ATOM 703 O O . ALA A 1 86 ? 37.734 19.430 -29.501 1.00 52.25 86 ALA A O 1
#

Organism: NCBI:txid348720

Nearest PDB structures (foldseek):
  2cob-assembly1_A  TM=6.170E-01  e=1.117E-02  Homo sapiens
  1hlv-assemb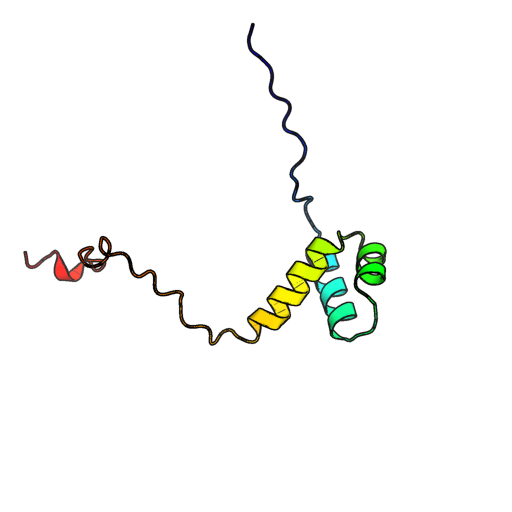ly1_A  TM=4.655E-01  e=4.810E-01  Homo sapiens
  2din-assembly1_A  TM=5.945E-01  e=2.085E+00  Homo sapiens
  5nr6-assembly1_A  TM=3.406E-01  e=6.616E-01  Dictyostelium discoideum

Foldseek 3Di:
DDDDDDDDDDPDDPQDVVLLVVLLVCVVVVVDDLVRSCVVSVHDSVVSVVVNVCVVCVVPVVPPDPPDPDPPCPPDDPDPVVVVPD

Solvent-accessible surface area (backbone atoms only — not comparable to full-atom values): 5662 Å² total; per-residue (Å²): 137,84,83,83,82,76,83,72,78,63,91,68,65,88,69,62,63,67,49,48,51,54,39,45,49,38,39,74,72,64,76,36,54,63,68,57,32,18,61,75,53,75,44,60,46,71,59,52,52,54,48,48,49,48,53,65,53,53,78,49,69,83,60,71,78,83,79,77,87,51,95,75,58,80,79,62,82,89,55,77,80,68,62,78,79,115

pLDDT: mean 77.95, std 14.39, range [52.25, 94.94]

Sequence (86 aa):
MVRKYKKKGTRTQEVDEESMKLATDDVIQGRLSYRKAALKYNIKTSTLESRVKKFKDGSNTDRPPRTFHSKFTSLQVFSLEEETHA